Protein AF-A0A2N4UW53-F1 (afdb_monomer_lite)

Radius of gyration: 14.75 Å; chains: 1; bounding box: 34×45×34 Å

Foldseek 3Di:
DDPPQQVQLLVVLVVLVVQVWAKEKEKEWEDDPVDPATKIWIWIWTAHPVRPDIHGSGTRPDIHSDVVVRVVVQVVSCVSPVRHHYDYPHQYPVNVVVVVPPPPDD

Secondary structure (DSSP, 8-state):
---HHHHHHHHHHHHHHHTT-EEEEEEEEEE-TT-SSEEEEEEEEEE-TTSS-EEEEEEEEEEESSHHHHHHHHHHHHHH-TTPEEEEEEE-HHHHHHHTSSSS--

Organism: NCBI:txid2023717

Sequence (106 aa):
MMDDEKLTVSKTIHWAIKCGWKVVAAVRGMAFTQDKDINFYIDVIAESPDQKEKYDIGFWPGINKDYRITENDLAEIKWLHPAIKIERNVTTPSDRSNLINVTNRQ

pLDDT: mean 82.02, std 18.12, range [36.88, 96.56]

Structure (mmCIF, N/CA/C/O backbone):
data_AF-A0A2N4UW53-F1
#
_entry.id   AF-A0A2N4UW53-F1
#
loop_
_atom_site.group_PDB
_atom_site.id
_atom_site.type_symbol
_atom_site.label_atom_id
_atom_site.label_alt_id
_atom_site.label_comp_id
_atom_site.label_asym_id
_atom_site.label_entity_id
_atom_site.label_seq_id
_atom_site.pdbx_PDB_ins_code
_atom_site.Cartn_x
_atom_site.Cartn_y
_atom_site.Cartn_z
_atom_site.occupancy
_atom_site.B_iso_or_equiv
_atom_site.auth_seq_id
_atom_site.auth_comp_id
_atom_site.auth_asym_id
_atom_site.auth_atom_id
_atom_site.pdbx_PDB_model_num
ATOM 1 N N . MET A 1 1 ? 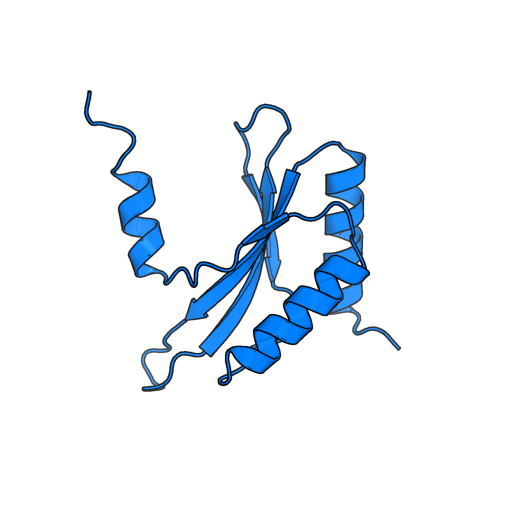9.806 -16.716 0.079 1.00 52.41 1 MET A N 1
ATOM 2 C CA . MET A 1 1 ? 10.446 -15.975 1.184 1.00 52.41 1 MET A CA 1
ATOM 3 C C . MET A 1 1 ? 10.008 -14.532 0.997 1.00 52.41 1 MET A C 1
ATOM 5 O O . MET A 1 1 ? 10.099 -14.071 -0.130 1.00 52.41 1 MET A O 1
ATOM 9 N N . MET A 1 2 ? 9.366 -13.912 1.987 1.00 60.31 2 MET A N 1
ATOM 10 C CA . MET A 1 2 ? 8.862 -12.535 1.860 1.00 60.31 2 MET A CA 1
ATOM 11 C C . MET A 1 2 ? 10.007 -11.575 2.185 1.00 60.31 2 MET A C 1
ATOM 13 O O . MET A 1 2 ? 10.723 -11.842 3.147 1.00 60.31 2 MET A O 1
ATOM 17 N N . ASP A 1 3 ? 10.188 -10.513 1.398 1.00 80.31 3 ASP A N 1
ATOM 18 C CA . ASP A 1 3 ? 11.224 -9.503 1.648 1.00 80.31 3 ASP A CA 1
ATOM 19 C C . ASP A 1 3 ? 11.048 -8.879 3.045 1.00 80.31 3 ASP A C 1
ATOM 21 O O . ASP A 1 3 ? 9.921 -8.583 3.456 1.00 80.31 3 ASP A O 1
ATOM 25 N N . ASP A 1 4 ? 12.143 -8.663 3.781 1.00 85.00 4 ASP A N 1
ATOM 26 C CA . ASP A 1 4 ? 12.104 -8.174 5.173 1.00 85.00 4 ASP A CA 1
ATOM 27 C C . ASP A 1 4 ? 11.405 -6.806 5.303 1.00 85.00 4 ASP A C 1
ATOM 29 O O . ASP A 1 4 ? 10.704 -6.529 6.285 1.00 85.00 4 ASP A O 1
ATOM 33 N N . GLU A 1 5 ? 11.526 -5.966 4.275 1.00 85.81 5 GLU A N 1
ATOM 34 C CA . GLU A 1 5 ? 10.827 -4.684 4.184 1.00 85.81 5 GLU A CA 1
ATOM 35 C C . GLU A 1 5 ? 9.313 -4.876 4.004 1.00 85.81 5 GLU A C 1
ATOM 37 O O . GLU A 1 5 ? 8.524 -4.278 4.743 1.00 85.81 5 GLU A O 1
ATOM 42 N N . LYS A 1 6 ? 8.892 -5.781 3.102 1.00 90.38 6 LYS A N 1
ATOM 43 C CA . LYS A 1 6 ? 7.471 -6.121 2.893 1.00 90.38 6 LYS A CA 1
ATOM 44 C C . LYS A 1 6 ? 6.866 -6.664 4.185 1.00 90.38 6 LYS A C 1
ATOM 46 O O . LYS A 1 6 ? 5.755 -6.289 4.561 1.00 90.38 6 LYS A O 1
ATOM 51 N N . LEU A 1 7 ? 7.610 -7.508 4.902 1.00 91.44 7 LEU A N 1
ATOM 52 C CA . LEU A 1 7 ? 7.183 -8.058 6.185 1.00 91.44 7 LEU A CA 1
ATOM 53 C C . LEU A 1 7 ? 7.001 -6.967 7.248 1.00 91.44 7 LEU A C 1
ATOM 55 O O . LEU A 1 7 ? 6.053 -7.026 8.033 1.00 91.44 7 LEU A O 1
ATOM 59 N N . THR A 1 8 ? 7.890 -5.976 7.286 1.00 92.88 8 THR A N 1
ATOM 60 C CA . THR A 1 8 ? 7.815 -4.867 8.247 1.00 92.88 8 THR A CA 1
ATOM 61 C C . THR A 1 8 ? 6.575 -4.012 8.003 1.00 92.88 8 THR A C 1
ATOM 63 O O . THR A 1 8 ? 5.773 -3.826 8.920 1.00 92.88 8 THR A O 1
ATOM 66 N N . VAL A 1 9 ? 6.349 -3.587 6.758 1.00 94.38 9 VAL A N 1
ATOM 67 C CA . VAL A 1 9 ? 5.153 -2.818 6.370 1.00 94.38 9 VAL A CA 1
ATOM 68 C C . VAL A 1 9 ? 3.878 -3.621 6.642 1.00 94.38 9 VAL A C 1
ATOM 70 O O . VAL A 1 9 ? 2.936 -3.112 7.249 1.00 94.38 9 VAL A O 1
ATOM 73 N N . SER A 1 10 ? 3.869 -4.908 6.286 1.00 95.12 10 SER A N 1
ATOM 74 C CA . SER A 1 10 ? 2.740 -5.817 6.519 1.00 95.12 10 SER A CA 1
ATOM 75 C C . SER A 1 10 ? 2.382 -5.953 8.008 1.00 95.12 10 SER A C 1
ATOM 77 O O . SER A 1 10 ? 1.203 -5.908 8.377 1.00 95.12 10 SER A O 1
ATOM 79 N N . LYS A 1 11 ? 3.381 -6.045 8.898 1.00 95.38 11 LYS A N 1
ATOM 80 C CA . LYS A 1 11 ? 3.160 -6.069 10.356 1.00 95.38 11 LYS A CA 1
ATOM 81 C C . LYS A 1 11 ? 2.533 -4.770 10.861 1.00 95.38 11 LYS A C 1
ATOM 83 O O . LYS A 1 11 ? 1.617 -4.830 11.683 1.00 95.38 11 LYS A O 1
ATOM 88 N N . THR A 1 12 ? 2.979 -3.621 10.362 1.00 94.94 12 THR A N 1
ATOM 89 C CA . THR A 1 12 ? 2.434 -2.312 10.752 1.00 94.94 12 THR A CA 1
ATOM 90 C C . THR A 1 12 ? 1.000 -2.124 10.255 1.00 94.94 12 THR A C 1
ATOM 92 O O . THR A 1 12 ? 0.147 -1.679 11.024 1.00 94.94 12 THR A O 1
ATOM 95 N N . ILE A 1 13 ? 0.687 -2.556 9.025 1.00 96.19 13 ILE A N 1
ATOM 96 C CA . ILE A 1 13 ? -0.692 -2.601 8.502 1.00 96.19 13 ILE A CA 1
ATOM 97 C C . ILE A 1 13 ? -1.581 -3.429 9.433 1.00 96.19 13 ILE A C 1
ATOM 99 O O . ILE A 1 13 ? -2.659 -2.987 9.836 1.00 96.19 13 ILE A O 1
ATOM 103 N N . HIS A 1 14 ? -1.120 -4.625 9.806 1.00 95.75 14 HIS A N 1
ATOM 104 C CA . HIS A 1 14 ? -1.874 -5.518 10.683 1.00 95.75 14 HIS A CA 1
ATOM 105 C C . HIS A 1 14 ? -2.114 -4.916 12.069 1.00 95.75 14 HIS A C 1
ATOM 107 O O . HIS A 1 14 ? -3.209 -5.043 12.617 1.00 95.75 14 HIS A O 1
ATOM 113 N N . TRP A 1 15 ? -1.110 -4.243 12.634 1.00 95.69 15 TRP A N 1
ATOM 114 C CA . TRP A 1 15 ? -1.242 -3.538 13.907 1.00 95.69 15 TRP A CA 1
ATOM 115 C C . TRP A 1 15 ? -2.276 -2.407 13.825 1.00 95.69 15 TRP A C 1
ATOM 117 O O . TRP A 1 15 ? -3.191 -2.372 14.647 1.00 95.69 15 TRP A O 1
ATOM 127 N N . ALA A 1 16 ? -2.207 -1.553 12.800 1.00 95.75 16 ALA A N 1
ATOM 128 C C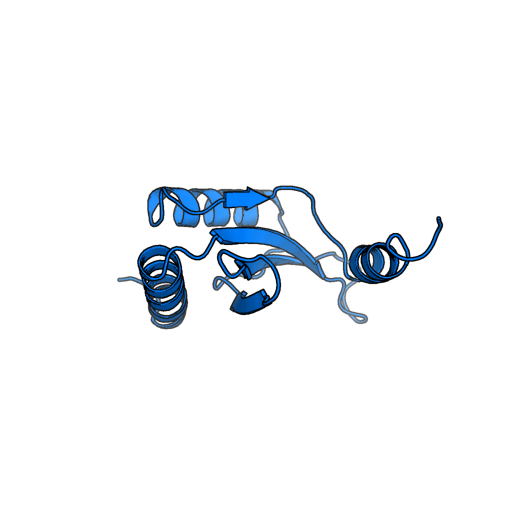A . ALA A 1 16 ? -3.149 -0.449 12.620 1.00 95.75 16 ALA A CA 1
ATOM 129 C C . ALA A 1 16 ? -4.598 -0.953 12.476 1.00 95.75 16 ALA A C 1
ATOM 131 O O . ALA A 1 16 ? -5.500 -0.459 13.156 1.00 95.75 16 ALA A O 1
ATOM 132 N N . ILE A 1 17 ? -4.818 -2.005 11.677 1.00 95.38 17 ILE A N 1
ATOM 133 C CA . ILE A 1 17 ? -6.139 -2.641 11.536 1.00 95.38 17 ILE A CA 1
ATOM 134 C C . ILE A 1 17 ? -6.634 -3.179 12.888 1.00 95.38 17 ILE A C 1
ATOM 136 O O . ILE A 1 17 ? -7.796 -2.977 13.239 1.00 95.38 17 ILE A O 1
ATOM 140 N N . LYS A 1 18 ? -5.767 -3.826 13.680 1.00 95.06 18 LYS A N 1
ATOM 141 C CA . LYS A 1 18 ? -6.119 -4.312 15.027 1.00 95.06 18 LYS A CA 1
ATOM 142 C C . LYS A 1 18 ? -6.491 -3.190 15.995 1.00 95.06 18 LYS A C 1
ATOM 144 O O . LYS A 1 18 ? -7.337 -3.405 16.857 1.00 95.06 18 LYS A O 1
ATOM 149 N N . CYS A 1 19 ? -5.894 -2.013 15.847 1.00 93.75 19 CYS A N 1
ATOM 150 C CA . CYS A 1 19 ? -6.247 -0.822 16.616 1.00 93.75 19 CYS A CA 1
ATOM 151 C C . CYS A 1 19 ? -7.554 -0.158 16.143 1.00 93.75 19 CYS A C 1
ATOM 153 O O . CYS A 1 19 ? -7.964 0.847 16.720 1.00 93.75 19 CYS A O 1
ATOM 155 N N . GLY A 1 20 ? -8.213 -0.693 15.108 1.00 94.75 20 GLY A N 1
ATOM 156 C CA . GLY A 1 20 ? -9.431 -0.127 14.526 1.00 94.75 20 GLY A CA 1
ATOM 157 C C . GLY A 1 20 ? -9.173 1.044 13.579 1.00 94.75 20 GLY A C 1
ATOM 158 O O . GLY A 1 20 ? -10.108 1.760 13.227 1.00 94.75 20 GLY A O 1
ATOM 159 N N . TRP A 1 21 ? -7.920 1.265 13.176 1.00 96.06 21 TRP A N 1
ATOM 160 C CA . TRP A 1 21 ? -7.560 2.352 12.275 1.00 96.06 21 TRP A CA 1
ATOM 161 C C . TRP A 1 21 ? -7.905 1.971 10.842 1.00 96.06 21 TRP A C 1
ATOM 163 O O . TRP A 1 21 ? -7.812 0.810 10.428 1.00 96.06 21 TRP A O 1
ATOM 173 N N . LYS A 1 22 ? -8.277 2.972 10.052 1.00 95.69 22 LYS A N 1
ATOM 174 C CA . LYS A 1 22 ? -8.553 2.790 8.632 1.00 95.69 22 LYS A CA 1
ATOM 175 C C . LYS A 1 22 ? -7.242 2.876 7.864 1.00 95.69 22 LYS A C 1
ATOM 177 O O . LYS A 1 22 ? -6.657 3.947 7.759 1.00 95.69 22 LYS A O 1
ATOM 182 N N . VAL A 1 23 ? -6.804 1.758 7.295 1.00 96.56 23 VAL A N 1
ATOM 183 C CA . VAL A 1 23 ? -5.581 1.709 6.484 1.00 96.56 23 VAL A CA 1
ATOM 184 C C . VAL A 1 23 ? -5.917 1.875 5.005 1.00 96.56 23 VAL A C 1
ATOM 186 O O . VAL A 1 23 ? -6.833 1.224 4.492 1.00 96.56 23 VAL A O 1
ATOM 189 N N . VAL A 1 24 ? -5.173 2.739 4.320 1.00 94.75 24 VAL A N 1
ATOM 190 C CA . VAL A 1 24 ? -5.311 3.037 2.894 1.00 94.75 24 VAL A CA 1
ATOM 191 C C . VAL A 1 24 ? -3.973 2.801 2.200 1.00 94.75 24 VAL A C 1
ATOM 193 O O . VAL A 1 24 ? -2.969 3.379 2.602 1.00 94.75 24 VAL A O 1
ATOM 196 N N . ALA A 1 25 ? -3.973 1.985 1.147 1.00 95.12 25 ALA A N 1
ATOM 197 C CA . ALA A 1 25 ? -2.859 1.859 0.211 1.00 95.12 25 ALA A CA 1
ATOM 198 C C . ALA A 1 25 ? -3.226 2.527 -1.119 1.00 95.12 25 ALA A C 1
ATOM 200 O O . ALA A 1 25 ? -4.312 2.284 -1.661 1.00 95.12 25 ALA A O 1
ATOM 201 N N . ALA A 1 26 ? -2.331 3.365 -1.637 1.00 92.81 26 ALA A N 1
ATOM 202 C CA . ALA A 1 26 ? -2.564 4.134 -2.853 1.00 92.81 26 ALA A CA 1
ATOM 203 C C . ALA A 1 26 ? -1.345 4.143 -3.774 1.00 92.81 26 ALA A C 1
ATOM 205 O O . ALA A 1 26 ? -0.217 4.299 -3.305 1.00 92.81 26 ALA A O 1
ATOM 206 N N . VAL A 1 27 ? -1.576 4.058 -5.087 1.00 91.94 27 VAL A N 1
ATOM 207 C CA . VAL A 1 27 ? -0.506 4.288 -6.067 1.00 91.94 27 VAL A CA 1
ATOM 208 C C . VAL A 1 27 ? -0.199 5.779 -6.152 1.00 91.94 27 VAL A C 1
ATOM 210 O O . VAL A 1 27 ? -1.090 6.618 -6.319 1.00 91.94 27 VAL A O 1
ATOM 213 N N . ARG A 1 28 ? 1.081 6.120 -6.075 1.00 88.88 28 ARG A N 1
ATOM 214 C CA . ARG A 1 28 ? 1.600 7.477 -6.236 1.00 88.88 28 ARG A CA 1
ATOM 215 C C . ARG A 1 28 ? 2.562 7.520 -7.410 1.00 88.88 28 ARG A C 1
ATOM 217 O O . ARG A 1 28 ? 3.267 6.549 -7.672 1.00 88.88 28 ARG A O 1
ATOM 224 N N . GLY A 1 29 ? 2.588 8.655 -8.101 1.00 87.44 29 GLY A N 1
ATOM 225 C CA . GLY A 1 29 ? 3.558 8.933 -9.156 1.00 87.44 29 GLY A CA 1
ATOM 226 C C . GLY A 1 29 ? 4.601 9.930 -8.666 1.00 87.44 29 GLY A C 1
ATOM 227 O O . GLY A 1 29 ? 4.236 10.967 -8.122 1.00 87.44 29 GLY A O 1
ATOM 228 N N . MET A 1 30 ? 5.881 9.651 -8.874 1.00 85.56 30 MET A N 1
ATOM 229 C CA . MET A 1 30 ? 6.991 10.560 -8.597 1.00 85.56 30 MET A CA 1
ATOM 230 C C . MET A 1 30 ? 7.798 10.776 -9.874 1.00 85.56 30 MET A C 1
ATOM 232 O O . MET A 1 30 ? 8.238 9.821 -10.511 1.00 85.56 30 MET A O 1
ATOM 236 N N . ALA A 1 31 ? 8.001 12.040 -10.240 1.00 81.06 31 ALA A N 1
ATOM 237 C CA . ALA A 1 31 ? 8.952 12.422 -11.274 1.00 81.06 31 ALA A CA 1
ATOM 238 C C . ALA A 1 31 ? 10.261 12.831 -10.591 1.00 81.06 31 ALA A C 1
ATOM 240 O O . ALA A 1 31 ? 10.261 13.730 -9.746 1.00 81.06 31 ALA A O 1
ATOM 241 N N . PHE A 1 32 ? 11.367 12.178 -10.935 1.00 73.25 32 PHE A N 1
ATOM 242 C CA . PHE A 1 32 ? 12.690 12.618 -10.499 1.00 73.25 32 PHE A CA 1
ATOM 243 C C . PHE A 1 32 ? 13.201 13.660 -11.488 1.00 73.25 32 PHE A C 1
ATOM 245 O O . PHE A 1 32 ? 13.072 13.485 -12.689 1.00 73.25 32 PHE A O 1
ATOM 252 N N . THR A 1 33 ? 13.824 14.738 -11.017 1.00 67.69 33 THR A N 1
ATOM 253 C CA . THR A 1 33 ? 14.310 15.834 -11.881 1.00 67.69 33 THR A CA 1
ATOM 254 C C . THR A 1 33 ? 15.314 15.399 -12.955 1.00 67.69 33 THR A C 1
ATOM 256 O O . THR A 1 33 ? 15.522 16.130 -13.920 1.00 67.69 33 THR A O 1
ATOM 259 N N . GLN A 1 34 ? 15.929 14.223 -12.801 1.00 66.06 34 GLN A N 1
ATOM 260 C CA . GLN A 1 34 ? 16.873 13.642 -13.758 1.00 66.06 34 GLN A CA 1
ATOM 261 C C . GLN A 1 34 ? 16.228 12.653 -14.743 1.00 66.06 34 GLN A C 1
ATOM 263 O O . GLN A 1 34 ? 16.794 12.423 -15.809 1.00 66.06 34 GLN A O 1
ATOM 268 N N . ASP A 1 35 ? 15.049 12.111 -14.429 1.00 61.81 35 ASP A N 1
ATOM 269 C CA . ASP A 1 35 ? 14.326 11.157 -15.273 1.00 61.81 35 ASP A CA 1
ATOM 270 C C . ASP A 1 35 ? 13.108 11.855 -15.890 1.00 61.81 35 ASP A C 1
ATOM 272 O O . ASP A 1 35 ? 12.261 12.405 -15.192 1.00 61.81 35 ASP A O 1
ATOM 276 N N . LYS A 1 36 ? 12.977 11.819 -17.222 1.00 67.00 36 LYS A N 1
ATOM 277 C CA . LYS A 1 36 ? 11.767 12.333 -17.898 1.00 67.00 36 LYS A CA 1
ATOM 278 C C . LYS A 1 36 ? 10.527 11.465 -17.639 1.00 67.00 36 LYS A C 1
ATOM 280 O O . LYS A 1 36 ? 9.425 11.868 -18.007 1.00 67.00 36 LYS A O 1
ATOM 285 N N . ASP A 1 37 ? 10.712 10.301 -17.019 1.00 79.44 37 ASP A N 1
ATOM 286 C CA . ASP A 1 37 ? 9.674 9.306 -16.785 1.00 79.44 37 ASP A CA 1
ATOM 287 C C . ASP A 1 37 ? 9.092 9.409 -15.369 1.00 79.44 37 ASP A C 1
ATOM 289 O O . ASP A 1 37 ? 9.793 9.672 -14.388 1.00 79.44 37 ASP A O 1
ATOM 293 N N . ILE A 1 38 ? 7.791 9.137 -15.258 1.00 84.88 38 ILE A N 1
ATOM 294 C CA . ILE A 1 38 ? 7.113 8.982 -13.971 1.00 84.88 38 ILE A CA 1
ATOM 295 C C . ILE A 1 38 ? 7.418 7.586 -13.435 1.00 84.88 38 ILE A C 1
ATOM 297 O O . ILE A 1 38 ? 7.238 6.587 -14.130 1.00 84.88 38 ILE A O 1
ATOM 301 N N . ASN A 1 39 ? 7.836 7.525 -12.178 1.00 88.62 39 ASN A N 1
ATOM 302 C CA . ASN A 1 39 ? 7.962 6.286 -11.430 1.00 88.62 39 ASN A CA 1
ATOM 303 C C . ASN A 1 39 ? 6.760 6.129 -10.496 1.00 88.62 39 ASN A C 1
ATOM 305 O O . ASN A 1 39 ? 6.297 7.100 -9.898 1.00 88.62 39 ASN A O 1
ATOM 309 N N . PHE A 1 40 ? 6.261 4.908 -10.355 1.00 90.81 40 PHE A N 1
ATOM 310 C CA . PHE A 1 40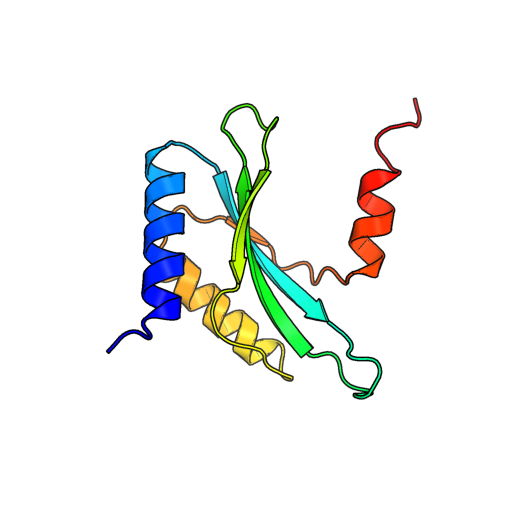 ? 5.087 4.572 -9.563 1.00 90.81 40 PHE A CA 1
ATOM 311 C C . PHE A 1 40 ? 5.475 3.738 -8.350 1.00 90.81 40 PHE A C 1
ATOM 313 O O . PHE A 1 40 ? 6.209 2.759 -8.474 1.00 90.81 40 PHE A O 1
ATOM 320 N N . TYR A 1 41 ? 4.938 4.095 -7.191 1.00 91.88 41 TYR A N 1
ATOM 321 C CA . TYR A 1 41 ? 5.147 3.385 -5.930 1.00 91.88 41 TYR A CA 1
ATOM 322 C C . TYR A 1 41 ? 3.839 3.325 -5.136 1.00 91.88 41 TYR A C 1
ATOM 324 O O . TYR A 1 41 ? 2.891 4.051 -5.451 1.00 91.88 41 TYR A O 1
ATOM 332 N N . ILE A 1 42 ? 3.772 2.472 -4.113 1.00 93.94 42 ILE A N 1
ATOM 333 C CA . ILE A 1 42 ? 2.596 2.373 -3.239 1.00 93.94 42 ILE A CA 1
ATOM 334 C C . ILE A 1 42 ? 2.904 3.014 -1.894 1.00 93.94 42 ILE A C 1
ATOM 336 O O . ILE A 1 42 ? 3.858 2.652 -1.211 1.00 93.94 42 ILE A O 1
ATOM 340 N N . ASP A 1 43 ? 2.050 3.951 -1.522 1.00 94.19 43 ASP A N 1
ATOM 341 C CA . ASP A 1 43 ? 2.062 4.677 -0.262 1.00 94.19 43 ASP A CA 1
ATOM 342 C C . ASP A 1 43 ? 0.988 4.097 0.658 1.00 94.19 43 ASP A C 1
ATOM 344 O O . ASP A 1 43 ? -0.161 3.932 0.226 1.00 94.19 43 ASP A O 1
ATOM 348 N N . VAL A 1 44 ? 1.348 3.778 1.900 1.00 95.12 44 VAL A N 1
ATOM 349 C CA . VAL A 1 44 ? 0.428 3.199 2.879 1.00 95.12 44 VAL A CA 1
ATOM 350 C C . VAL A 1 44 ? 0.297 4.137 4.068 1.00 95.12 44 VAL A C 1
ATOM 352 O O . VAL A 1 44 ? 1.264 4.456 4.751 1.00 95.12 44 VAL A O 1
ATOM 355 N N . ILE A 1 45 ? -0.933 4.549 4.350 1.00 95.12 45 ILE A N 1
ATOM 356 C CA . ILE A 1 45 ? -1.252 5.429 5.473 1.00 95.12 45 ILE A CA 1
ATOM 357 C C . ILE A 1 45 ? -2.342 4.801 6.334 1.00 95.12 45 ILE A C 1
ATOM 359 O O . ILE A 1 45 ? -3.202 4.068 5.838 1.00 95.12 45 ILE A O 1
ATOM 363 N N . ALA A 1 46 ? -2.340 5.113 7.621 1.00 94.94 46 ALA A N 1
ATOM 364 C CA . ALA A 1 46 ? -3.423 4.785 8.530 1.00 94.94 46 ALA A CA 1
ATOM 365 C C . ALA A 1 46 ? -4.072 6.061 9.065 1.00 94.94 46 ALA A C 1
ATOM 367 O O . ALA A 1 46 ? -3.391 7.012 9.435 1.00 94.94 46 ALA A O 1
ATOM 368 N N . GLU A 1 47 ? -5.396 6.076 9.106 1.00 94.19 47 GLU A N 1
ATOM 369 C CA . GLU A 1 47 ? -6.196 7.149 9.687 1.00 94.19 47 GLU A CA 1
ATOM 370 C C . GLU A 1 47 ? -6.793 6.645 11.002 1.00 94.19 47 GLU A C 1
ATOM 372 O O . GLU A 1 47 ? -7.380 5.553 11.045 1.00 94.19 47 GLU A O 1
ATOM 377 N N . SER A 1 48 ? -6.640 7.428 12.072 1.00 91.62 48 SER A N 1
ATOM 378 C CA . SER A 1 48 ? -7.235 7.109 13.369 1.00 91.62 48 SER A CA 1
ATOM 379 C C . SER A 1 48 ? -8.766 7.007 13.258 1.00 91.62 48 SER A C 1
ATOM 381 O O . SER A 1 48 ? -9.366 7.607 12.359 1.00 91.62 48 SER A O 1
ATOM 383 N N . PRO A 1 49 ? -9.446 6.276 14.163 1.00 90.56 49 PRO A N 1
ATOM 384 C CA . PRO A 1 49 ? -10.902 6.116 14.108 1.00 90.56 49 PRO A CA 1
ATOM 385 C C . PRO A 1 49 ? -11.674 7.444 14.130 1.00 90.56 49 PRO A C 1
ATOM 387 O O . PRO A 1 49 ? -12.741 7.553 13.528 1.00 90.56 49 PRO A O 1
ATOM 390 N N . ASP A 1 50 ? -11.127 8.461 14.800 1.00 91.19 50 ASP A N 1
ATOM 391 C CA . ASP A 1 50 ? -11.686 9.812 14.882 1.00 91.19 50 ASP A CA 1
ATOM 392 C C . ASP A 1 50 ? -11.228 10.747 13.745 1.00 91.19 50 ASP A C 1
ATOM 394 O O . ASP A 1 50 ? -11.623 11.911 13.718 1.00 91.19 50 ASP A O 1
ATOM 398 N N . GLN A 1 51 ? -10.425 10.238 12.803 1.00 85.44 51 GLN A N 1
ATOM 399 C CA . GLN A 1 51 ? -9.905 10.926 11.613 1.00 85.44 51 GLN A CA 1
ATOM 400 C C . GLN A 1 51 ? -9.060 12.176 11.903 1.00 85.44 51 GLN A C 1
ATOM 402 O O . GLN A 1 51 ? -8.810 12.975 10.998 1.00 85.44 51 GLN A O 1
ATOM 407 N N . LYS A 1 52 ? -8.607 12.358 13.147 1.00 86.75 52 LYS A N 1
ATOM 408 C CA . LYS A 1 52 ? -7.768 13.500 13.534 1.00 86.75 52 LYS A CA 1
ATOM 409 C C . LYS A 1 52 ? -6.294 13.268 13.251 1.00 86.75 52 LYS A C 1
ATOM 411 O O . LYS A 1 52 ? -5.563 14.230 13.030 1.00 86.75 52 LYS A O 1
ATOM 416 N N . GLU A 1 53 ? -5.868 12.011 13.238 1.00 88.31 53 GLU A N 1
ATOM 417 C CA . GLU A 1 53 ? -4.476 11.637 13.049 1.00 88.31 53 GLU A CA 1
ATOM 418 C C . GLU A 1 53 ? -4.311 10.806 11.780 1.00 88.31 53 GLU A C 1
ATOM 420 O O . GLU A 1 53 ? -5.101 9.908 11.473 1.00 88.31 53 GLU A O 1
ATOM 425 N N . LYS A 1 54 ? -3.248 11.120 11.039 1.00 91.19 54 LYS A N 1
ATOM 426 C CA . LYS A 1 54 ? -2.761 10.308 9.931 1.00 91.19 54 LYS A CA 1
ATOM 427 C C . LYS A 1 54 ? -1.367 9.835 10.283 1.00 91.19 54 LYS A C 1
ATOM 429 O O . LYS A 1 54 ? -0.488 10.649 10.553 1.00 91.19 54 LYS A O 1
ATOM 434 N N . TYR A 1 55 ? -1.185 8.528 10.275 1.00 91.75 55 TYR A N 1
ATOM 435 C CA . TYR A 1 55 ? 0.098 7.889 10.482 1.00 91.75 55 TYR A CA 1
ATOM 436 C C . TYR A 1 55 ? 0.604 7.348 9.155 1.00 91.75 55 TYR A C 1
ATOM 438 O O . TYR A 1 55 ? -0.087 6.586 8.476 1.00 91.75 55 TYR A O 1
ATOM 446 N N . ASP A 1 56 ? 1.803 7.774 8.787 1.00 92.12 56 ASP A N 1
ATOM 447 C CA . ASP A 1 56 ? 2.508 7.235 7.637 1.00 92.12 56 ASP A CA 1
ATOM 448 C C . ASP A 1 56 ? 3.085 5.865 8.014 1.00 92.12 56 ASP A C 1
ATOM 450 O O . ASP A 1 56 ? 3.956 5.770 8.881 1.00 92.12 56 ASP A O 1
ATOM 454 N N . ILE A 1 57 ? 2.554 4.800 7.407 1.00 92.56 57 ILE A N 1
ATOM 455 C CA . ILE A 1 57 ? 3.088 3.441 7.578 1.00 92.56 57 ILE A CA 1
ATOM 456 C C . ILE A 1 57 ? 4.354 3.268 6.725 1.00 92.56 57 ILE A C 1
ATOM 458 O O . ILE A 1 57 ? 5.204 2.435 7.051 1.00 92.56 57 ILE A O 1
ATOM 462 N N . GLY A 1 58 ? 4.493 4.060 5.662 1.00 91.31 58 GLY A N 1
ATOM 463 C CA . GLY A 1 58 ? 5.593 4.023 4.716 1.00 91.31 58 GLY A CA 1
ATOM 464 C C . GLY A 1 58 ? 5.211 3.399 3.376 1.00 91.31 58 GLY A C 1
ATOM 465 O O . GLY A 1 58 ? 4.040 3.251 3.013 1.00 91.31 58 GLY A O 1
ATOM 466 N N . PHE A 1 59 ? 6.241 3.033 2.619 1.00 91.50 59 PHE A N 1
ATOM 467 C CA . PHE A 1 59 ? 6.098 2.560 1.247 1.00 91.50 59 PHE A CA 1
ATOM 468 C C . PHE A 1 59 ? 6.088 1.040 1.182 1.00 91.50 59 PHE A C 1
ATOM 470 O O . PHE A 1 59 ? 6.923 0.384 1.806 1.00 91.50 59 PHE A O 1
ATOM 477 N N . TRP A 1 60 ? 5.186 0.474 0.382 1.00 92.62 60 TRP A N 1
ATOM 478 C CA . TRP A 1 60 ? 5.340 -0.925 -0.007 1.00 92.62 60 TRP A CA 1
ATOM 479 C C . TRP A 1 60 ? 6.565 -1.043 -0.925 1.00 92.62 60 TRP A C 1
ATOM 481 O O . TRP A 1 60 ? 6.663 -0.262 -1.877 1.00 92.62 60 TRP A O 1
ATOM 491 N N . PRO A 1 61 ? 7.489 -1.985 -0.673 1.00 88.44 61 PRO A N 1
ATOM 492 C CA . PRO A 1 61 ? 8.676 -2.157 -1.502 1.00 88.44 61 PRO A CA 1
ATOM 493 C C . PRO A 1 61 ? 8.328 -2.367 -2.975 1.00 88.44 61 PRO A C 1
ATOM 495 O O . PRO A 1 61 ? 7.526 -3.240 -3.313 1.00 88.44 61 PRO A O 1
ATOM 498 N N . GLY A 1 62 ? 8.961 -1.568 -3.834 1.00 86.19 62 GLY A N 1
ATOM 499 C CA . GLY A 1 62 ? 8.736 -1.567 -5.276 1.00 86.19 62 GLY A CA 1
ATOM 500 C C . GLY A 1 62 ? 8.524 -0.156 -5.823 1.00 86.19 62 GLY A C 1
ATOM 501 O O . GLY A 1 62 ? 7.579 0.541 -5.456 1.00 86.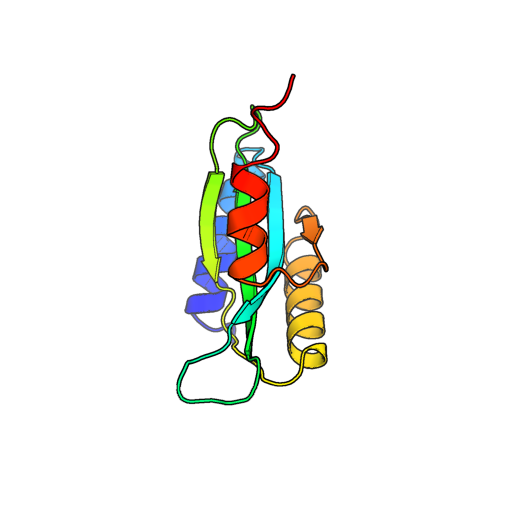19 62 GLY A O 1
ATOM 502 N N . ILE A 1 63 ? 9.409 0.258 -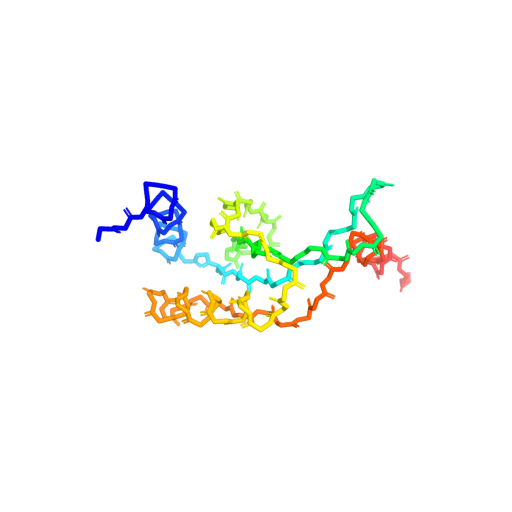6.730 1.00 89.44 63 ILE A N 1
ATOM 503 C CA . ILE A 1 63 ? 9.242 1.458 -7.554 1.00 89.44 63 ILE A CA 1
ATOM 504 C C . ILE A 1 63 ? 9.336 1.005 -9.007 1.00 89.44 63 ILE A C 1
ATOM 506 O O . ILE A 1 63 ? 10.356 0.458 -9.420 1.00 89.44 63 ILE A O 1
ATOM 510 N N . ASN A 1 64 ? 8.273 1.226 -9.776 1.00 90.19 64 ASN A N 1
ATOM 511 C CA . ASN A 1 64 ? 8.146 0.712 -11.137 1.00 90.19 64 ASN A CA 1
ATOM 512 C C . ASN A 1 64 ? 7.879 1.843 -12.131 1.00 90.19 64 ASN A C 1
ATOM 514 O O . ASN A 1 64 ? 7.122 2.764 -11.843 1.00 90.19 64 ASN A O 1
ATOM 518 N N . LYS A 1 65 ? 8.428 1.743 -13.345 1.00 88.38 65 LYS A N 1
ATOM 519 C CA . LYS A 1 65 ? 8.062 2.643 -14.457 1.00 88.38 65 LYS A CA 1
ATOM 520 C C . LYS A 1 65 ? 6.725 2.269 -15.112 1.00 88.38 65 LYS A C 1
ATOM 522 O O . LYS A 1 65 ? 6.090 3.111 -15.737 1.00 88.38 65 LYS A O 1
ATOM 527 N N . ASP A 1 66 ? 6.284 1.017 -14.964 1.00 89.00 66 ASP A N 1
ATOM 528 C CA . ASP A 1 66 ? 4.993 0.542 -15.469 1.00 89.00 66 ASP A CA 1
ATOM 529 C C . ASP A 1 66 ? 3.951 0.519 -14.345 1.00 89.00 66 ASP A C 1
ATOM 531 O O . ASP A 1 66 ? 4.038 -0.276 -13.406 1.00 89.00 66 ASP A O 1
ATOM 535 N N . TYR A 1 67 ? 2.931 1.368 -14.480 1.00 88.56 67 TYR A N 1
ATOM 536 C CA . TYR A 1 67 ? 1.791 1.448 -13.566 1.00 88.56 67 TYR A CA 1
ATOM 537 C C . TYR A 1 67 ? 1.098 0.092 -13.350 1.00 88.56 67 TYR A C 1
ATOM 539 O O . TYR A 1 67 ? 0.618 -0.190 -12.253 1.00 88.56 67 TYR A O 1
ATOM 547 N N . ARG A 1 68 ? 1.068 -0.781 -14.366 1.00 89.38 68 ARG A N 1
ATOM 548 C CA . ARG A 1 68 ? 0.417 -2.098 -14.275 1.00 89.38 68 ARG A CA 1
ATOM 549 C C . ARG A 1 68 ? 1.118 -3.028 -13.292 1.00 89.38 68 ARG A C 1
ATOM 551 O O . ARG A 1 68 ? 0.449 -3.842 -12.662 1.00 89.38 68 ARG A O 1
ATOM 558 N N . ILE A 1 69 ? 2.439 -2.909 -13.152 1.00 90.88 69 ILE A N 1
ATOM 559 C CA . ILE A 1 69 ? 3.198 -3.687 -12.166 1.00 90.88 69 ILE A CA 1
ATOM 560 C C . ILE A 1 69 ? 2.785 -3.237 -10.764 1.00 90.88 69 ILE A C 1
ATOM 562 O O . ILE A 1 69 ? 2.401 -4.064 -9.943 1.00 90.88 69 ILE A O 1
ATOM 566 N N . THR A 1 70 ? 2.734 -1.925 -10.533 1.00 91.31 70 THR A N 1
ATOM 567 C CA . THR A 1 70 ? 2.320 -1.359 -9.245 1.00 91.31 70 THR A CA 1
ATOM 568 C C . THR A 1 70 ? 0.859 -1.682 -8.897 1.00 91.31 70 THR A C 1
ATOM 570 O O . THR A 1 70 ? 0.541 -1.904 -7.733 1.00 91.31 70 THR A O 1
ATOM 573 N N . GLU A 1 71 ? -0.046 -1.784 -9.876 1.00 91.00 71 GLU A N 1
ATOM 574 C CA . GLU A 1 71 ? -1.417 -2.269 -9.630 1.00 91.00 71 GLU A CA 1
ATOM 575 C C . GLU A 1 71 ? -1.459 -3.744 -9.196 1.00 91.00 71 GLU A C 1
ATOM 577 O O . GLU A 1 71 ? -2.277 -4.106 -8.348 1.00 91.00 71 GLU A O 1
ATOM 582 N N . ASN A 1 72 ? -0.576 -4.595 -9.732 1.00 92.31 72 ASN A N 1
ATOM 583 C CA . ASN A 1 72 ? -0.470 -5.989 -9.292 1.00 9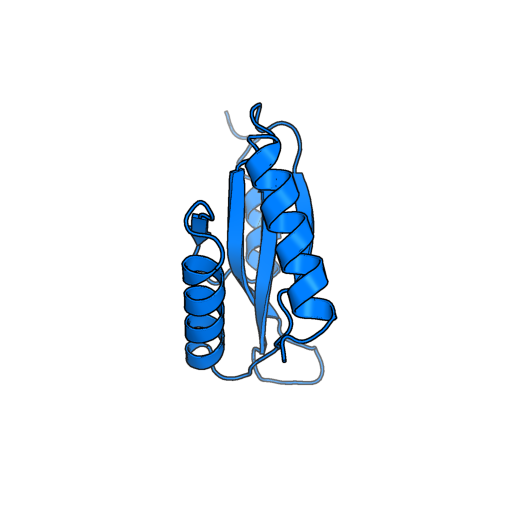2.31 72 ASN A CA 1
ATOM 584 C C . ASN A 1 72 ? 0.054 -6.080 -7.854 1.00 92.31 72 ASN A C 1
ATOM 586 O O . ASN A 1 72 ? -0.509 -6.828 -7.053 1.00 92.31 72 ASN A O 1
ATOM 590 N N . ASP A 1 73 ? 1.065 -5.280 -7.508 1.00 92.06 73 ASP A N 1
ATOM 591 C CA . ASP A 1 73 ? 1.570 -5.179 -6.132 1.00 92.06 73 ASP A CA 1
ATOM 592 C C . ASP A 1 73 ? 0.457 -4.716 -5.180 1.00 92.06 73 ASP A C 1
ATOM 594 O O . ASP A 1 73 ? 0.286 -5.216 -4.071 1.00 92.06 73 ASP A O 1
ATOM 598 N N . LEU A 1 74 ? -0.390 -3.801 -5.637 1.00 91.81 74 LEU A N 1
ATOM 599 C CA . LEU A 1 74 ? -1.504 -3.301 -4.851 1.00 91.81 74 LEU A CA 1
ATOM 600 C C . LEU A 1 74 ? -2.630 -4.348 -4.683 1.00 91.81 74 LEU A C 1
ATOM 602 O O . LEU A 1 74 ? -3.277 -4.409 -3.629 1.00 91.81 74 LEU A O 1
ATOM 606 N N . ALA A 1 75 ? -2.826 -5.229 -5.668 1.00 92.38 75 ALA A N 1
ATOM 607 C CA . ALA A 1 75 ? -3.676 -6.411 -5.530 1.00 92.38 75 ALA A CA 1
ATOM 608 C C . ALA A 1 75 ? -3.090 -7.438 -4.539 1.00 92.38 75 ALA A C 1
ATOM 610 O O . ALA A 1 75 ? -3.851 -8.004 -3.748 1.00 92.38 75 ALA A O 1
ATOM 611 N N . GLU A 1 76 ? -1.764 -7.631 -4.521 1.00 92.75 76 GLU A N 1
ATOM 612 C CA . GLU A 1 76 ? -1.059 -8.461 -3.527 1.00 92.75 76 GLU A CA 1
ATOM 613 C C . GLU A 1 76 ? -1.341 -7.953 -2.104 1.00 92.75 76 GLU A C 1
ATOM 615 O O . GLU A 1 76 ? -1.791 -8.720 -1.249 1.00 92.75 76 GLU A O 1
ATOM 620 N N . ILE A 1 77 ? -1.181 -6.647 -1.860 1.00 93.44 77 ILE A N 1
ATOM 621 C CA . ILE A 1 77 ? -1.457 -6.034 -0.549 1.00 93.44 77 ILE A CA 1
ATOM 622 C C . ILE A 1 77 ? -2.910 -6.272 -0.129 1.00 93.44 77 ILE A C 1
ATOM 624 O O . ILE A 1 77 ? -3.173 -6.621 1.023 1.00 93.44 77 ILE A O 1
ATOM 628 N N . LYS A 1 78 ? -3.871 -6.107 -1.047 1.00 94.81 78 LYS A N 1
ATOM 629 C CA . LYS A 1 78 ? -5.294 -6.330 -0.751 1.00 94.81 78 LYS A CA 1
ATOM 630 C C . LYS A 1 78 ? -5.594 -7.787 -0.409 1.00 94.81 78 LYS A C 1
ATOM 632 O O . LYS A 1 78 ? -6.435 -8.043 0.452 1.00 94.81 78 LYS A O 1
ATOM 637 N N . TRP A 1 79 ? -4.926 -8.724 -1.074 1.00 94.69 79 TRP A N 1
ATOM 638 C CA . TRP A 1 79 ? -5.051 -10.147 -0.782 1.00 94.69 79 TRP A CA 1
ATOM 639 C C . TRP A 1 79 ? -4.472 -10.495 0.598 1.00 94.69 79 TRP A C 1
ATOM 641 O O . TRP A 1 79 ? -5.130 -11.188 1.373 1.00 94.69 79 TRP A O 1
ATOM 651 N N . LEU A 1 80 ? -3.303 -9.944 0.945 1.00 94.06 80 LEU A N 1
ATOM 652 C CA . LEU A 1 80 ? -2.663 -10.125 2.255 1.00 94.06 80 LEU A CA 1
ATOM 653 C C . LEU A 1 80 ? -3.434 -9.453 3.400 1.00 94.06 80 LEU A C 1
ATOM 655 O O . LEU A 1 80 ? -3.477 -9.968 4.518 1.00 94.06 80 LEU A O 1
ATOM 659 N N . HIS A 1 81 ? -4.056 -8.306 3.127 1.00 95.19 81 HIS A N 1
ATOM 660 C CA . HIS A 1 81 ? -4.749 -7.483 4.114 1.00 95.19 81 HIS A CA 1
ATOM 661 C C . HIS A 1 81 ? -6.173 -7.147 3.646 1.00 95.19 81 HIS A C 1
ATOM 663 O O . HIS A 1 81 ? -6.436 -6.019 3.231 1.00 95.19 81 HIS A O 1
ATOM 669 N N . PRO A 1 82 ? -7.147 -8.069 3.758 1.00 95.25 82 PRO A N 1
ATOM 670 C CA . PRO A 1 82 ? -8.487 -7.877 3.196 1.00 95.25 82 PRO A CA 1
ATOM 671 C C . PRO A 1 82 ? -9.236 -6.636 3.702 1.00 95.25 82 PRO A C 1
ATOM 673 O O . PRO A 1 82 ? -10.089 -6.106 2.991 1.00 95.25 82 PRO A O 1
ATOM 676 N N . ALA A 1 83 ? -8.915 -6.139 4.900 1.00 94.19 83 ALA A N 1
ATOM 677 C CA . ALA A 1 83 ? -9.520 -4.934 5.472 1.00 94.19 83 ALA A CA 1
ATOM 678 C C . ALA A 1 83 ? -8.914 -3.616 4.949 1.00 94.19 83 ALA A C 1
ATOM 680 O O . ALA A 1 83 ? -9.490 -2.555 5.180 1.00 94.19 83 ALA A O 1
ATOM 681 N N . ILE A 1 84 ? -7.790 -3.656 4.223 1.00 94.62 84 ILE A N 1
ATOM 682 C CA . ILE A 1 84 ? -7.162 -2.448 3.681 1.00 94.62 84 ILE A CA 1
ATOM 683 C C . ILE A 1 84 ? -8.043 -1.816 2.599 1.00 94.62 84 ILE A C 1
ATOM 685 O O . ILE A 1 84 ? -8.630 -2.510 1.756 1.00 94.62 84 ILE A O 1
ATOM 689 N N . LYS A 1 85 ? -8.142 -0.489 2.593 1.00 94.19 85 LYS A N 1
ATOM 690 C CA . LYS A 1 85 ? -8.771 0.250 1.500 1.00 94.19 85 LYS A CA 1
ATOM 691 C C . LYS A 1 85 ? -7.738 0.504 0.407 1.00 94.19 85 LYS A C 1
ATOM 693 O O . LYS A 1 85 ? -6.611 0.888 0.687 1.00 94.19 85 LYS A O 1
ATOM 698 N N . ILE A 1 86 ? -8.156 0.323 -0.838 1.00 92.69 86 ILE A N 1
ATOM 699 C CA . ILE A 1 86 ? -7.348 0.623 -2.015 1.00 92.69 86 ILE A CA 1
ATOM 700 C C . ILE A 1 86 ? -7.823 1.931 -2.640 1.00 92.69 86 ILE A C 1
ATOM 702 O O . ILE A 1 86 ? -9.021 2.086 -2.894 1.00 92.69 86 ILE A O 1
ATOM 706 N N . GLU A 1 87 ? -6.892 2.831 -2.944 1.00 87.38 87 GLU A N 1
ATOM 707 C CA . GLU A 1 87 ? -7.147 4.051 -3.712 1.00 87.38 87 GLU A CA 1
ATOM 708 C C . GLU A 1 87 ? -6.301 4.073 -4.992 1.00 87.38 87 GLU A C 1
ATOM 710 O O . GLU A 1 87 ? -5.076 4.100 -4.955 1.00 87.38 87 GLU A O 1
ATOM 715 N N . ARG A 1 88 ? -6.976 4.059 -6.149 1.00 74.62 88 ARG A N 1
ATOM 716 C CA . ARG A 1 88 ? -6.343 3.965 -7.481 1.00 74.62 88 ARG A CA 1
ATOM 717 C C . ARG A 1 88 ? -6.143 5.316 -8.169 1.00 74.62 88 ARG A C 1
ATOM 719 O O . ARG A 1 88 ? -5.767 5.378 -9.333 1.00 74.62 88 ARG A O 1
ATOM 726 N N . ASN A 1 89 ? -6.420 6.410 -7.468 1.00 67.12 89 ASN A N 1
ATOM 727 C CA . ASN A 1 89 ? -6.185 7.739 -8.011 1.00 67.12 89 ASN A CA 1
ATOM 728 C C . ASN A 1 89 ? -4.688 8.025 -7.909 1.00 67.12 89 ASN A C 1
ATOM 730 O O . ASN A 1 89 ? -4.201 8.309 -6.813 1.00 67.12 89 ASN A O 1
ATOM 734 N N . VAL A 1 90 ? -3.969 7.950 -9.035 1.00 63.09 90 VAL A N 1
ATOM 735 C CA . VAL A 1 90 ? -2.563 8.367 -9.095 1.00 63.09 90 VAL A CA 1
ATOM 736 C C . VAL A 1 90 ? -2.497 9.808 -8.627 1.00 63.09 90 VAL A C 1
ATOM 738 O O . VAL A 1 90 ? -2.977 10.720 -9.290 1.00 63.09 90 VAL A O 1
ATOM 741 N N . THR A 1 91 ? -1.946 9.989 -7.437 1.00 59.41 91 THR A N 1
ATOM 742 C CA . THR A 1 91 ? -1.795 11.305 -6.829 1.00 59.41 91 THR A CA 1
ATOM 743 C C . THR A 1 91 ? -0.352 11.698 -7.050 1.00 59.41 91 THR A C 1
ATOM 745 O O . THR A 1 91 ? 0.562 11.031 -6.556 1.00 59.41 91 THR A O 1
ATOM 748 N N . THR A 1 92 ? -0.144 12.736 -7.844 1.00 54.94 92 THR A N 1
ATOM 749 C CA . THR A 1 92 ? 1.171 13.346 -8.019 1.00 54.94 92 THR A CA 1
ATOM 750 C C . THR A 1 92 ? 1.466 14.257 -6.819 1.00 54.94 92 THR A C 1
ATOM 752 O O . THR A 1 92 ? 0.534 14.699 -6.141 1.00 54.94 92 THR A O 1
ATOM 755 N N . PRO A 1 93 ? 2.735 14.574 -6.506 1.00 49.56 93 PRO A N 1
ATOM 756 C CA . PRO A 1 93 ? 3.079 15.538 -5.459 1.00 49.56 93 PRO A CA 1
ATOM 757 C C . PRO A 1 93 ? 2.324 16.871 -5.600 1.00 49.56 93 PRO A C 1
ATOM 759 O O . PRO A 1 93 ? 1.931 17.464 -4.597 1.00 49.56 93 PRO A O 1
ATOM 762 N N . SER A 1 94 ? 2.039 17.281 -6.840 1.00 49.88 94 SER A N 1
ATOM 763 C CA . SER A 1 94 ? 1.234 18.449 -7.216 1.00 49.88 94 SER A CA 1
ATOM 764 C C . SER A 1 94 ? -0.203 18.407 -6.676 1.00 49.88 94 SER A C 1
ATOM 766 O O . SER A 1 94 ? -0.777 19.442 -6.342 1.00 49.88 94 SER A O 1
ATOM 768 N N . ASP A 1 95 ? -0.791 17.215 -6.556 1.00 47.22 95 ASP A N 1
ATOM 769 C CA . ASP A 1 95 ? -2.176 17.031 -6.112 1.00 47.22 95 ASP A CA 1
ATOM 770 C C . ASP A 1 95 ? -2.320 17.189 -4.588 1.00 47.22 95 ASP A C 1
ATOM 772 O O . ASP A 1 95 ? -3.376 17.597 -4.097 1.00 47.22 95 ASP A O 1
ATOM 776 N N . ARG A 1 96 ? -1.244 16.952 -3.816 1.00 44.50 96 ARG A N 1
ATOM 777 C CA . ARG A 1 96 ? -1.240 17.195 -2.358 1.00 44.50 96 ARG A CA 1
ATOM 778 C C . ARG A 1 96 ? -1.269 18.686 -2.018 1.00 44.50 96 ARG A C 1
ATOM 780 O O . ARG A 1 96 ? -1.879 19.054 -1.018 1.00 44.50 96 ARG A O 1
ATOM 787 N N . SER A 1 97 ? -0.684 19.545 -2.854 1.00 46.50 97 SER A N 1
ATOM 788 C CA . SER A 1 97 ? -0.743 21.006 -2.684 1.00 46.50 97 SER A CA 1
ATOM 789 C C . SER A 1 97 ? -2.167 21.557 -2.822 1.00 46.50 97 SER A C 1
ATOM 791 O O . SER A 1 97 ? -2.503 22.562 -2.197 1.00 46.50 97 SER A O 1
ATOM 793 N N . ASN A 1 98 ? -3.025 20.880 -3.592 1.00 38.84 98 ASN A N 1
ATOM 794 C CA . ASN A 1 98 ? -4.421 21.274 -3.766 1.00 38.84 98 ASN A CA 1
ATOM 795 C C . ASN A 1 98 ? -5.328 20.781 -2.633 1.00 38.84 98 ASN A C 1
ATOM 797 O O . ASN A 1 98 ? -6.276 21.479 -2.295 1.00 38.84 98 ASN A O 1
ATOM 801 N N . LEU A 1 99 ? -5.034 19.648 -1.987 1.00 41.03 99 LEU A N 1
ATOM 802 C CA . LEU A 1 99 ? -5.861 19.125 -0.886 1.00 41.03 99 LEU A CA 1
ATOM 803 C C . LEU A 1 99 ? -5.773 19.951 0.409 1.00 41.03 99 LEU A C 1
ATOM 805 O O . LEU A 1 99 ? -6.702 19.919 1.209 1.00 41.03 99 LEU A O 1
ATOM 809 N N . ILE A 1 100 ? -4.700 20.723 0.604 1.00 44.44 100 ILE A N 1
ATOM 810 C CA . ILE A 1 100 ? -4.541 21.595 1.783 1.00 44.44 100 ILE A CA 1
ATOM 811 C C . ILE A 1 100 ? -5.354 22.901 1.630 1.00 44.44 100 ILE A C 1
ATOM 813 O O . ILE A 1 100 ? -5.718 23.521 2.625 1.00 44.44 100 ILE A O 1
ATOM 817 N N . ASN A 1 101 ? -5.725 23.290 0.402 1.00 36.88 101 ASN A N 1
ATOM 818 C CA . ASN A 1 101 ? -6.389 24.571 0.123 1.00 36.88 101 ASN A CA 1
ATOM 819 C C . ASN A 1 101 ? -7.919 24.503 -0.047 1.00 36.88 101 ASN A C 1
ATOM 821 O O . ASN A 1 101 ? -8.541 25.547 -0.242 1.00 36.88 101 ASN A O 1
ATOM 825 N N . VAL A 1 102 ? -8.556 23.327 0.047 1.00 38.22 102 VAL A N 1
ATOM 826 C CA . VAL A 1 102 ? -10.028 23.213 -0.103 1.00 38.22 102 VAL A CA 1
ATOM 827 C C . VAL A 1 102 ? -10.777 23.311 1.236 1.00 38.22 102 VAL A C 1
ATOM 829 O O . VAL A 1 102 ? -11.988 23.499 1.248 1.00 38.22 102 VAL A O 1
ATOM 832 N N . THR A 1 103 ? -10.087 23.284 2.379 1.00 41.66 103 THR A N 1
ATOM 833 C CA . THR A 1 103 ? -10.747 23.293 3.702 1.00 41.66 103 THR A CA 1
ATOM 834 C C . THR A 1 103 ? -11.062 24.697 4.248 1.00 41.66 103 THR A C 1
ATOM 836 O O . THR A 1 103 ? -11.688 24.799 5.293 1.00 41.66 103 THR A O 1
ATOM 839 N N . ASN A 1 104 ? -10.699 25.782 3.547 1.00 39.44 104 ASN A N 1
ATOM 840 C CA . ASN A 1 104 ? -10.914 27.169 4.005 1.00 39.44 104 ASN A CA 1
ATOM 841 C C . ASN A 1 104 ? -11.634 28.060 2.972 1.00 39.44 104 ASN A C 1
ATOM 843 O O . ASN A 1 104 ? -11.204 29.180 2.694 1.00 39.44 104 ASN A O 1
ATOM 847 N N . ARG A 1 105 ? -12.737 27.583 2.384 1.00 41.78 105 ARG A N 1
ATOM 848 C CA . ARG A 1 105 ? -13.706 28.463 1.705 1.00 41.78 105 ARG A CA 1
ATOM 849 C C . ARG A 1 105 ? -15.138 28.073 2.067 1.00 41.78 105 ARG A C 1
ATOM 851 O O . ARG A 1 105 ? -15.798 27.358 1.316 1.00 41.78 105 ARG A O 1
ATOM 858 N N . GLN A 1 106 ? -15.589 28.563 3.216 1.00 37.59 106 GLN A N 1
ATOM 859 C CA . GLN A 1 106 ? -16.987 28.898 3.485 1.00 37.59 106 GLN A CA 1
ATOM 860 C C . GLN A 1 106 ? -17.035 30.326 4.012 1.00 37.59 106 GLN A C 1
ATOM 862 O O . GLN A 1 106 ? -16.091 30.695 4.747 1.00 37.59 106 GLN A O 1
#